Protein AF-A0A0N4VAB9-F1 (afdb_monomer_lite)

Structure (mmCIF, N/CA/C/O backbone):
data_AF-A0A0N4VAB9-F1
#
_entry.id   AF-A0A0N4VAB9-F1
#
loop_
_atom_site.group_PDB
_atom_site.id
_atom_site.type_symbol
_atom_site.label_atom_id
_atom_site.label_alt_id
_atom_site.label_comp_id
_atom_site.label_asym_id
_atom_site.label_entity_id
_atom_site.label_seq_id
_atom_site.pdbx_PDB_ins_code
_atom_site.Cartn_x
_atom_site.Cartn_y
_atom_site.Cartn_z
_atom_site.occupancy
_atom_site.B_iso_or_equiv
_atom_site.auth_seq_id
_atom_site.auth_comp_id
_atom_site.auth_asym_id
_atom_site.auth_atom_id
_atom_site.pdbx_PDB_model_num
ATOM 1 N N . MET A 1 1 ? -1.047 -17.245 -19.163 1.00 52.50 1 MET A N 1
ATOM 2 C CA . MET A 1 1 ? -0.701 -16.067 -18.342 1.00 52.50 1 MET A CA 1
ATOM 3 C C . MET A 1 1 ? -0.499 -14.924 -19.309 1.00 52.50 1 MET A C 1
ATOM 5 O O . MET A 1 1 ? 0.456 -14.965 -20.071 1.00 52.50 1 MET A O 1
ATOM 9 N N . ASP A 1 2 ? -1.450 -13.996 -19.382 1.00 61.09 2 ASP A N 1
ATOM 10 C CA . ASP A 1 2 ? -1.404 -12.912 -20.363 1.00 61.09 2 ASP A CA 1
ATOM 11 C C . ASP A 1 2 ? -0.241 -11.970 -20.054 1.00 61.09 2 ASP A C 1
ATOM 13 O O . ASP A 1 2 ? -0.260 -11.251 -19.054 1.00 61.09 2 ASP A O 1
ATOM 17 N N . SER A 1 3 ? 0.760 -11.938 -20.928 1.00 59.12 3 SER A N 1
ATOM 18 C CA . SER A 1 3 ? 1.905 -11.022 -20.856 1.00 59.12 3 SER A CA 1
ATOM 19 C C . SER A 1 3 ? 1.453 -9.557 -20.751 1.00 59.12 3 SER A C 1
ATOM 21 O O . SER A 1 3 ? 2.083 -8.745 -20.076 1.00 59.12 3 SER A O 1
ATOM 23 N N . ALA A 1 4 ? 0.299 -9.236 -21.347 1.00 60.38 4 ALA A N 1
ATOM 24 C CA . ALA A 1 4 ? -0.355 -7.933 -21.256 1.00 60.38 4 ALA A CA 1
ATOM 25 C C . ALA A 1 4 ? -0.826 -7.582 -19.832 1.00 60.38 4 ALA A C 1
ATOM 27 O O . ALA A 1 4 ? -0.823 -6.414 -19.447 1.00 60.38 4 ALA A O 1
ATOM 28 N N . ARG A 1 5 ? -1.207 -8.583 -19.028 1.00 59.50 5 ARG A N 1
ATOM 29 C CA . ARG A 1 5 ? -1.669 -8.393 -17.647 1.00 59.50 5 ARG A CA 1
ATOM 30 C C . ARG A 1 5 ? -0.503 -8.097 -16.705 1.00 59.50 5 ARG A C 1
ATOM 32 O O . ARG A 1 5 ? -0.651 -7.261 -15.822 1.00 59.50 5 ARG A O 1
ATOM 39 N N . ILE A 1 6 ? 0.657 -8.711 -16.947 1.00 61.91 6 ILE A N 1
ATOM 40 C CA . ILE A 1 6 ? 1.901 -8.415 -16.218 1.00 61.91 6 ILE A CA 1
ATOM 41 C C . ILE A 1 6 ? 2.380 -6.994 -16.542 1.00 61.91 6 ILE A C 1
ATOM 43 O O . ILE A 1 6 ? 2.671 -6.228 -15.629 1.00 61.91 6 ILE A O 1
ATOM 47 N N . LEU A 1 7 ? 2.390 -6.607 -17.825 1.00 64.38 7 LEU A N 1
ATOM 48 C CA . LEU A 1 7 ? 2.829 -5.268 -18.237 1.00 64.38 7 LEU A CA 1
ATOM 49 C C . LEU A 1 7 ? 1.924 -4.160 -17.671 1.00 64.38 7 LEU A C 1
ATOM 51 O O . LEU A 1 7 ? 2.408 -3.123 -17.225 1.00 64.38 7 LEU A O 1
ATOM 55 N N . LYS A 1 8 ? 0.606 -4.401 -17.653 1.00 57.62 8 LYS A N 1
ATOM 56 C CA . LYS A 1 8 ? -0.368 -3.475 -17.065 1.00 57.62 8 LYS A CA 1
ATOM 57 C C . LYS A 1 8 ? -0.213 -3.372 -15.548 1.00 57.62 8 LYS A C 1
ATOM 59 O O . LYS A 1 8 ? -0.381 -2.282 -15.019 1.00 57.62 8 LYS A O 1
ATOM 64 N N . ALA A 1 9 ? 0.118 -4.472 -14.869 1.00 61.03 9 ALA A N 1
ATOM 65 C CA . ALA A 1 9 ? 0.338 -4.472 -13.428 1.00 61.03 9 ALA A CA 1
ATOM 66 C C . ALA A 1 9 ? 1.575 -3.649 -13.048 1.00 61.03 9 ALA A C 1
ATOM 68 O O . ALA A 1 9 ? 1.444 -2.731 -12.252 1.00 61.03 9 ALA A O 1
ATOM 69 N N . VAL A 1 10 ? 2.730 -3.867 -13.689 1.00 62.31 10 VAL A N 1
ATOM 70 C CA . VAL A 1 10 ? 3.991 -3.164 -13.357 1.00 62.31 10 VAL A CA 1
ATOM 71 C C . VAL A 1 10 ? 3.872 -1.633 -13.434 1.00 62.31 10 VAL A C 1
ATOM 73 O O . VAL A 1 10 ? 4.534 -0.930 -12.680 1.00 62.31 10 VAL A O 1
ATOM 76 N N . LEU A 1 11 ? 3.015 -1.110 -14.316 1.00 61.16 11 LEU A N 1
ATOM 77 C CA . LEU A 1 11 ? 2.816 0.332 -14.521 1.00 61.16 11 LEU A CA 1
ATOM 78 C C . LEU A 1 11 ? 1.566 0.895 -13.820 1.00 61.16 11 LEU A C 1
ATOM 80 O O . LEU A 1 11 ? 1.208 2.052 -14.034 1.00 61.16 11 LEU A O 1
ATOM 84 N N . SER A 1 12 ? 0.870 0.084 -13.025 1.00 71.56 12 SER A N 1
ATOM 85 C CA . SER A 1 12 ? -0.378 0.472 -12.365 1.00 71.56 12 SER A CA 1
ATOM 86 C C . SER A 1 12 ? -0.132 1.277 -11.081 1.00 71.56 12 SER A C 1
ATOM 88 O O . SER A 1 12 ? 0.875 1.082 -10.395 1.00 71.56 12 SER A O 1
ATOM 90 N N . GLN A 1 13 ? -1.061 2.175 -10.732 1.00 69.88 13 GLN A N 1
ATOM 91 C CA . GLN A 1 13 ? -0.982 2.965 -9.492 1.00 69.88 13 GLN A CA 1
ATOM 92 C C . GLN A 1 13 ? -1.016 2.057 -8.255 1.00 69.88 13 GLN A C 1
ATOM 94 O O . GLN A 1 13 ? -0.364 2.330 -7.252 1.00 69.88 13 GLN A O 1
ATOM 99 N N . GLU A 1 14 ? -1.721 0.933 -8.359 1.00 71.94 14 GLU A N 1
ATOM 100 C CA . GLU A 1 14 ? -1.810 -0.117 -7.352 1.00 71.94 14 GLU A CA 1
ATOM 101 C C . GLU A 1 14 ? -0.431 -0.720 -7.045 1.00 71.94 14 GLU A C 1
ATOM 103 O O . GLU A 1 14 ? -0.068 -0.923 -5.888 1.00 71.94 14 GLU A O 1
ATOM 108 N N . THR A 1 15 ? 0.385 -0.940 -8.077 1.00 75.81 15 THR A N 1
ATOM 109 C CA . THR A 1 15 ? 1.744 -1.472 -7.903 1.00 75.81 15 THR A CA 1
ATOM 110 C C . THR A 1 15 ? 2.693 -0.426 -7.323 1.00 75.81 15 THR A C 1
ATOM 112 O O . THR A 1 15 ? 3.531 -0.761 -6.488 1.00 75.81 15 THR A O 1
ATOM 115 N N . ALA A 1 16 ? 2.513 0.853 -7.670 1.00 82.19 16 ALA A N 1
ATOM 116 C CA . ALA A 1 16 ? 3.272 1.942 -7.054 1.00 82.19 16 ALA A CA 1
ATOM 117 C C . ALA A 1 16 ? 3.033 2.025 -5.533 1.00 82.19 16 ALA A C 1
ATOM 119 O O . ALA A 1 16 ? 3.980 2.221 -4.769 1.00 82.19 16 ALA A O 1
ATOM 120 N N . VAL A 1 17 ? 1.790 1.816 -5.084 1.00 87.75 17 VAL A N 1
ATOM 121 C CA . VAL A 1 17 ? 1.446 1.772 -3.654 1.00 87.75 17 VAL A CA 1
ATOM 122 C C . VAL A 1 17 ? 2.066 0.560 -2.962 1.00 87.75 17 VAL A C 1
ATOM 124 O O . VAL A 1 17 ? 2.602 0.719 -1.865 1.00 87.75 17 VAL A O 1
ATOM 127 N N . ASN A 1 18 ? 2.039 -0.625 -3.580 1.00 85.88 18 ASN A N 1
ATOM 128 C CA . ASN A 1 18 ? 2.670 -1.816 -3.004 1.00 85.88 18 ASN A CA 1
ATOM 129 C C . ASN A 1 18 ? 4.174 -1.602 -2.794 1.00 85.88 18 ASN A C 1
ATOM 131 O O . ASN A 1 18 ? 4.668 -1.846 -1.696 1.00 85.88 18 ASN A O 1
ATOM 135 N N . CYS A 1 19 ? 4.883 -1.051 -3.785 1.00 86.81 19 CYS A N 1
ATOM 136 C CA . CYS A 1 19 ? 6.296 -0.700 -3.628 1.00 86.81 19 CYS A CA 1
ATOM 137 C C . CYS A 1 19 ? 6.498 0.346 -2.521 1.00 86.81 19 CYS A C 1
ATOM 139 O O . CYS A 1 19 ? 7.367 0.190 -1.666 1.00 86.81 19 CYS A O 1
ATOM 141 N N . ALA A 1 20 ? 5.682 1.404 -2.485 1.00 89.56 20 ALA A N 1
ATOM 142 C CA . ALA A 1 20 ? 5.769 2.408 -1.427 1.00 89.56 20 ALA A CA 1
ATOM 143 C C . ALA A 1 20 ? 5.559 1.796 -0.031 1.00 89.56 20 ALA A C 1
ATOM 145 O O . ALA A 1 20 ? 6.258 2.165 0.912 1.00 89.56 20 ALA A O 1
ATOM 146 N N . ALA A 1 21 ? 4.646 0.835 0.111 1.00 90.62 21 ALA A N 1
ATOM 147 C CA . ALA A 1 21 ? 4.419 0.131 1.365 1.00 90.62 21 ALA A CA 1
ATOM 148 C C . ALA A 1 21 ? 5.583 -0.805 1.736 1.00 90.62 21 ALA A C 1
ATOM 150 O O . A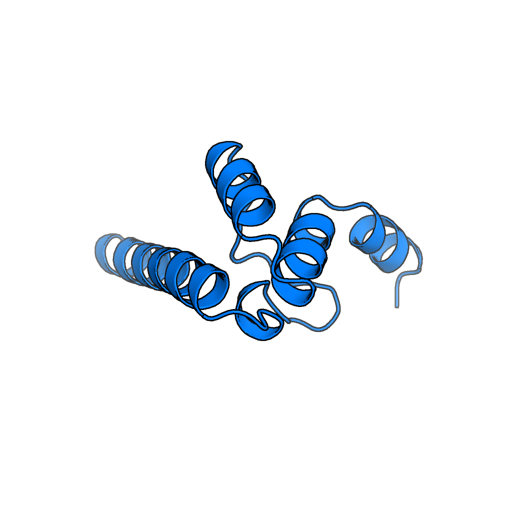LA A 1 21 ? 6.020 -0.806 2.891 1.00 90.62 21 ALA A O 1
ATOM 151 N N . GLU A 1 22 ? 6.128 -1.532 0.759 1.00 89.75 22 GLU A N 1
ATOM 152 C CA . GLU A 1 22 ? 7.279 -2.428 0.915 1.00 89.75 22 GLU A CA 1
ATOM 153 C C . GLU A 1 22 ? 8.533 -1.682 1.386 1.00 89.75 22 GLU A C 1
ATOM 155 O O . GLU A 1 22 ? 9.207 -2.127 2.315 1.00 89.75 22 GLU A O 1
ATOM 160 N N . PHE A 1 23 ? 8.815 -0.507 0.816 1.00 89.12 23 PHE A N 1
ATOM 161 C CA . PHE A 1 23 ? 9.959 0.329 1.203 1.00 89.12 23 PHE A CA 1
ATOM 162 C C . PHE A 1 23 ? 9.669 1.269 2.384 1.00 89.12 23 PHE A C 1
ATOM 164 O O . PHE A 1 23 ? 10.554 1.998 2.836 1.00 89.12 23 PHE A O 1
ATOM 171 N N . GLY A 1 24 ? 8.445 1.261 2.922 1.00 86.31 24 GLY A N 1
ATOM 172 C CA . GLY A 1 24 ? 8.087 2.068 4.087 1.00 86.31 24 GLY A CA 1
ATOM 173 C C . GLY A 1 24 ? 7.901 3.564 3.799 1.00 86.31 24 GLY A C 1
ATOM 174 O O . GLY A 1 24 ? 8.043 4.399 4.692 1.00 86.31 24 GLY A O 1
ATOM 175 N N . HIS A 1 25 ? 7.581 3.935 2.565 1.00 91.19 25 HIS A N 1
ATOM 176 C CA . HIS A 1 25 ? 7.264 5.304 2.162 1.00 91.19 25 HIS A CA 1
ATOM 177 C C . HIS A 1 25 ? 5.833 5.682 2.566 1.00 91.19 25 HIS A C 1
ATOM 179 O O . HIS A 1 25 ? 4.948 5.862 1.729 1.00 91.19 25 HIS A O 1
ATOM 185 N N . ALA A 1 26 ? 5.607 5.817 3.876 1.00 88.94 26 ALA A N 1
ATOM 186 C CA . ALA A 1 26 ? 4.291 6.089 4.452 1.00 88.94 26 ALA A CA 1
ATOM 187 C C . ALA A 1 26 ? 3.604 7.324 3.868 1.00 88.94 26 ALA A C 1
ATOM 189 O O . ALA A 1 26 ? 2.399 7.297 3.633 1.00 88.94 26 ALA A O 1
ATOM 190 N N . GLU A 1 27 ? 4.359 8.382 3.589 1.00 90.19 27 GLU A N 1
ATOM 191 C CA . GLU A 1 27 ? 3.792 9.603 3.020 1.00 90.19 27 GLU A CA 1
ATOM 192 C C . GLU A 1 27 ? 3.275 9.390 1.593 1.00 90.19 27 GLU A C 1
ATOM 194 O O . GLU A 1 27 ? 2.172 9.810 1.259 1.00 90.19 27 GLU A O 1
ATOM 199 N N . THR A 1 28 ? 4.007 8.636 0.772 1.00 90.00 28 THR A N 1
ATOM 200 C CA . THR A 1 28 ? 3.572 8.269 -0.582 1.00 90.00 28 THR A CA 1
ATOM 201 C C . THR A 1 28 ? 2.301 7.420 -0.556 1.00 90.00 28 THR A C 1
ATOM 203 O O . THR A 1 28 ? 1.396 7.647 -1.360 1.00 90.00 28 THR A O 1
ATOM 206 N N . VAL A 1 29 ? 2.196 6.477 0.388 1.00 90.38 29 VAL A N 1
ATOM 207 C CA . VAL A 1 29 ? 0.987 5.653 0.568 1.00 90.38 29 VAL A CA 1
ATOM 208 C C . VAL A 1 29 ? -0.215 6.522 0.957 1.00 90.38 29 VAL A C 1
ATOM 210 O O . VAL A 1 29 ? -1.300 6.344 0.402 1.00 90.38 29 VAL A O 1
ATOM 213 N N . LYS A 1 30 ? -0.031 7.498 1.857 1.00 89.12 30 LYS A N 1
ATOM 214 C CA . LYS A 1 30 ? -1.094 8.435 2.259 1.00 89.12 30 LYS A CA 1
ATOM 215 C C . LYS A 1 30 ? -1.562 9.311 1.102 1.00 89.12 30 LYS A C 1
ATOM 217 O O . LYS A 1 30 ? -2.751 9.300 0.799 1.00 89.12 30 LYS A O 1
ATOM 222 N N . ILE A 1 31 ? -0.633 9.989 0.423 1.00 89.50 31 ILE A N 1
ATOM 223 C CA . ILE A 1 31 ? -0.937 10.855 -0.728 1.00 89.50 31 ILE A CA 1
ATOM 224 C C . ILE A 1 31 ? -1.674 10.059 -1.811 1.00 89.50 31 ILE A C 1
ATOM 226 O O . ILE A 1 31 ? -2.627 10.549 -2.411 1.00 89.50 31 ILE A O 1
ATOM 230 N N . SER A 1 32 ? -1.282 8.807 -2.056 1.00 88.06 32 SER A N 1
ATOM 231 C CA . SER A 1 32 ? -1.971 7.949 -3.030 1.00 88.06 32 SER A CA 1
ATOM 232 C C . SER A 1 32 ? -3.422 7.670 -2.621 1.00 88.06 32 SER A C 1
ATOM 234 O O . SER A 1 32 ? -4.326 7.768 -3.448 1.00 88.06 32 SER A O 1
ATOM 236 N N . GLY A 1 33 ? -3.665 7.386 -1.337 1.00 86.75 33 GLY A N 1
ATOM 237 C CA . GLY A 1 33 ? -5.019 7.215 -0.806 1.00 86.75 33 GLY A CA 1
ATOM 238 C C . GLY A 1 33 ? -5.873 8.480 -0.916 1.00 86.75 33 GLY A C 1
ATOM 239 O O . GLY A 1 33 ? -7.045 8.399 -1.276 1.00 86.75 33 GLY A O 1
ATOM 240 N N . GLU A 1 34 ? -5.287 9.652 -0.668 1.00 86.88 34 GLU A N 1
ATOM 241 C CA . GLU A 1 34 ? -5.956 10.952 -0.833 1.00 86.88 34 GLU A CA 1
ATOM 242 C C . GLU A 1 34 ? -6.331 11.238 -2.293 1.00 86.88 34 GLU A C 1
ATOM 244 O O . GLU A 1 34 ? -7.371 11.837 -2.558 1.00 86.88 34 GLU A O 1
ATOM 249 N N . ASN A 1 35 ? -5.535 10.745 -3.245 1.00 86.75 35 ASN A N 1
ATOM 250 C CA . ASN A 1 35 ? -5.821 10.829 -4.679 1.00 86.75 35 ASN A CA 1
ATOM 251 C C . ASN A 1 35 ? -6.843 9.784 -5.173 1.00 86.75 35 ASN A C 1
ATOM 253 O O . ASN A 1 35 ? -7.093 9.686 -6.373 1.00 86.75 35 ASN A O 1
ATOM 257 N N . GLY A 1 36 ? -7.453 9.004 -4.273 1.00 84.00 36 GLY A N 1
ATOM 258 C CA . GLY A 1 36 ? -8.497 8.038 -4.619 1.00 84.00 36 GLY A CA 1
ATOM 259 C C . GLY A 1 36 ? -7.982 6.710 -5.178 1.00 84.00 36 GLY A C 1
ATOM 260 O O . GLY A 1 36 ? -8.758 5.962 -5.773 1.00 84.00 36 GLY A O 1
ATOM 261 N N . VAL A 1 37 ? -6.697 6.390 -4.993 1.00 87.06 37 VAL A N 1
ATOM 262 C CA . VAL A 1 37 ? -6.161 5.060 -5.324 1.00 87.06 37 VAL A CA 1
ATOM 263 C C . VAL A 1 37 ? -6.779 4.013 -4.389 1.00 87.06 37 VAL A C 1
ATOM 265 O O . VAL A 1 37 ? -6.828 4.215 -3.173 1.00 87.06 37 VAL A O 1
ATOM 268 N N . ASP A 1 3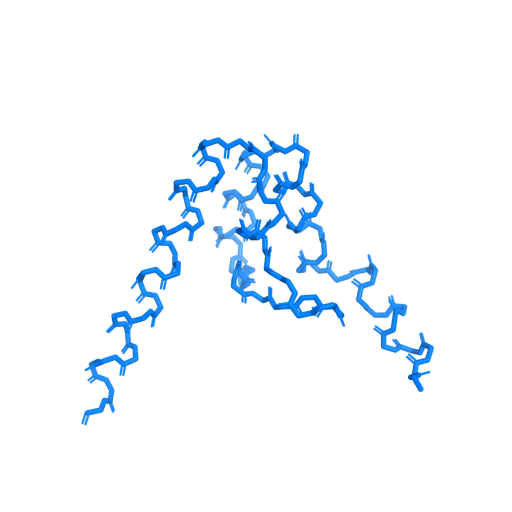8 ? -7.230 2.869 -4.924 1.00 86.62 38 ASP A N 1
ATOM 269 C CA . ASP A 1 38 ? -7.697 1.757 -4.081 1.00 86.62 38 ASP A CA 1
ATOM 270 C C . ASP A 1 38 ? -6.502 1.087 -3.395 1.00 86.62 38 ASP A C 1
ATOM 272 O O . ASP A 1 38 ? -5.857 0.192 -3.938 1.00 86.62 38 ASP A O 1
ATOM 276 N N . LEU A 1 39 ? -6.230 1.500 -2.158 1.00 88.62 39 LEU A N 1
ATOM 277 C CA . LEU A 1 39 ? -5.166 0.936 -1.323 1.00 88.62 39 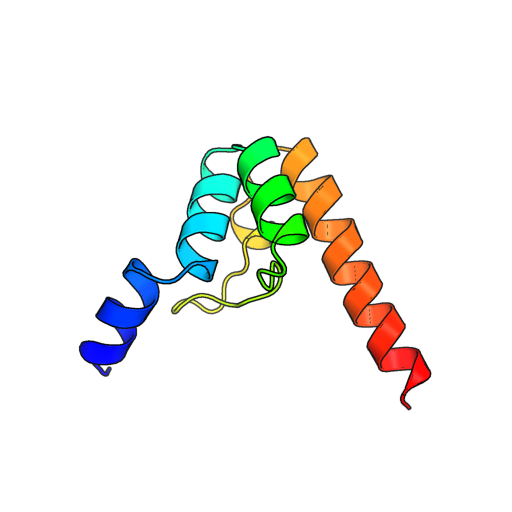LEU A CA 1
ATOM 278 C C . LEU A 1 39 ? -5.431 -0.520 -0.889 1.00 88.62 39 LEU A C 1
ATOM 280 O O . LEU A 1 39 ? -4.561 -1.148 -0.292 1.00 88.62 39 LEU A O 1
ATOM 284 N N . ASN A 1 40 ? -6.616 -1.069 -1.184 1.00 86.88 40 ASN A N 1
ATOM 285 C CA . ASN A 1 40 ? -6.933 -2.486 -0.981 1.00 86.88 40 ASN A CA 1
ATOM 286 C C . ASN A 1 40 ? -6.833 -3.303 -2.274 1.00 86.88 40 ASN A C 1
ATOM 288 O O . ASN A 1 40 ? -7.263 -4.464 -2.292 1.00 86.88 40 ASN A O 1
ATOM 292 N N . ALA A 1 41 ? -6.366 -2.702 -3.369 1.00 83.94 41 ALA A N 1
ATOM 293 C CA . ALA A 1 41 ? -6.196 -3.421 -4.613 1.00 83.94 41 ALA A CA 1
ATOM 294 C C . ALA A 1 41 ? -5.191 -4.563 -4.442 1.00 83.94 41 ALA A C 1
ATOM 296 O O . ALA A 1 41 ? -4.224 -4.476 -3.684 1.00 83.94 41 ALA A O 1
ATOM 297 N N . ARG A 1 42 ? -5.462 -5.657 -5.153 1.00 83.19 42 ARG A N 1
ATOM 298 C CA . ARG A 1 42 ? -4.613 -6.842 -5.161 1.00 83.19 42 ARG A CA 1
ATOM 299 C C . ARG A 1 42 ? -3.726 -6.832 -6.391 1.00 83.19 42 ARG A C 1
ATOM 301 O O . ARG A 1 42 ? -4.213 -6.611 -7.500 1.00 83.19 42 ARG A O 1
ATOM 308 N N . ASP A 1 43 ? -2.451 -7.119 -6.189 1.00 78.94 43 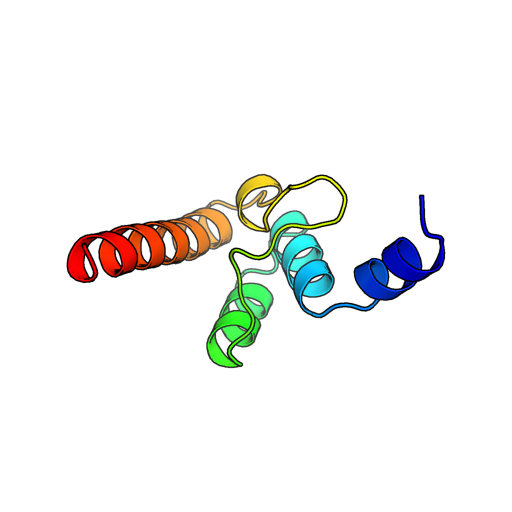ASP A N 1
ATOM 309 C CA . ASP A 1 43 ? -1.502 -7.328 -7.271 1.00 78.94 43 ASP A CA 1
ATOM 310 C C . ASP A 1 43 ? -1.714 -8.679 -7.979 1.00 78.94 43 ASP A C 1
ATOM 312 O O . ASP A 1 43 ? -2.667 -9.428 -7.730 1.00 78.94 43 ASP A O 1
ATOM 316 N N . VAL A 1 44 ? -0.807 -9.001 -8.904 1.00 77.75 44 VAL A N 1
ATOM 317 C CA . VAL A 1 44 ? -0.840 -10.249 -9.680 1.00 77.75 44 VAL A CA 1
ATOM 318 C C . VAL A 1 44 ? -0.626 -11.506 -8.830 1.00 77.75 44 VAL A C 1
ATOM 320 O O . VAL A 1 44 ? -1.007 -12.592 -9.267 1.00 77.75 44 VAL A O 1
ATOM 323 N N . TRP A 1 45 ? -0.064 -11.367 -7.629 1.00 79.81 45 TRP A N 1
ATOM 324 C CA . TRP A 1 45 ? 0.128 -12.435 -6.646 1.00 79.81 45 TRP A CA 1
ATOM 325 C C . TRP A 1 45 ? -0.998 -12.486 -5.606 1.00 79.81 45 TRP A C 1
ATOM 327 O O . TRP A 1 45 ? -0.941 -13.285 -4.675 1.00 79.81 45 TRP A O 1
ATOM 337 N N . GLN A 1 46 ? -2.056 -11.693 -5.797 1.00 82.44 46 GLN A N 1
ATOM 338 C CA . GLN A 1 46 ? -3.170 -11.506 -4.867 1.00 82.44 46 GLN A CA 1
ATOM 339 C C . GLN A 1 46 ? -2.804 -10.817 -3.541 1.00 82.44 46 GLN A C 1
ATOM 341 O O . GLN A 1 46 ? -3.635 -10.817 -2.629 1.00 82.44 46 GLN A O 1
ATOM 346 N N . GLY A 1 47 ? -1.618 -10.213 -3.446 1.00 85.38 47 GLY A N 1
ATOM 347 C CA . GLY A 1 47 ? -1.174 -9.431 -2.297 1.00 85.38 47 GLY A CA 1
ATOM 348 C C . GLY A 1 47 ? -1.652 -7.981 -2.366 1.00 85.38 47 GLY A C 1
ATOM 349 O O . GLY A 1 47 ? -1.839 -7.414 -3.442 1.00 85.38 47 GLY A O 1
ATOM 350 N N . THR A 1 48 ? -1.872 -7.378 -1.207 1.00 89.00 48 THR A N 1
ATOM 351 C CA . THR A 1 48 ? -2.210 -5.962 -1.030 1.00 89.00 48 THR A CA 1
ATOM 352 C C . THR A 1 48 ? -1.018 -5.192 -0.471 1.00 89.00 48 THR A C 1
ATOM 354 O O . THR A 1 48 ? -0.078 -5.775 0.070 1.00 89.00 48 THR A O 1
ATOM 357 N N . ALA A 1 49 ? -1.093 -3.863 -0.505 1.00 89.94 49 ALA A N 1
ATOM 358 C CA . ALA A 1 49 ? -0.093 -3.001 0.118 1.00 89.94 49 ALA A CA 1
ATOM 359 C C . ALA A 1 49 ? 0.123 -3.326 1.608 1.00 89.94 49 ALA A C 1
ATOM 361 O O . ALA A 1 49 ? 1.224 -3.160 2.126 1.00 89.94 49 ALA A O 1
ATOM 362 N N . LEU A 1 50 ? -0.917 -3.809 2.302 1.00 91.62 50 LEU A N 1
ATOM 363 C CA . LEU A 1 50 ? -0.839 -4.182 3.715 1.00 91.62 50 LEU A CA 1
ATOM 364 C C . LEU A 1 50 ? -0.001 -5.449 3.922 1.00 91.62 50 LEU A C 1
ATOM 366 O O . LEU A 1 50 ? 0.708 -5.543 4.923 1.00 91.62 50 LEU A O 1
ATOM 370 N N . ASP A 1 51 ? -0.058 -6.387 2.975 1.00 90.44 51 ASP A N 1
ATOM 371 C CA . ASP A 1 51 ? 0.657 -7.665 3.048 1.00 90.44 51 ASP A CA 1
ATOM 372 C C . ASP A 1 51 ? 2.174 -7.476 2.903 1.00 90.44 51 ASP A C 1
ATOM 374 O O . ASP A 1 51 ? 2.951 -8.195 3.529 1.00 90.44 51 ASP A O 1
ATOM 378 N N . VAL A 1 52 ? 2.598 -6.478 2.120 1.00 89.62 52 VAL A N 1
ATOM 379 C CA . VAL A 1 52 ? 4.019 -6.159 1.884 1.00 89.62 52 VAL A CA 1
ATOM 380 C C . VAL A 1 52 ? 4.562 -5.055 2.797 1.00 89.62 52 VAL A C 1
ATOM 382 O O . VAL A 1 52 ? 5.766 -4.810 2.815 1.00 89.62 52 VAL A O 1
ATOM 385 N N . ALA A 1 53 ? 3.708 -4.383 3.576 1.00 91.50 53 ALA A N 1
ATOM 386 C CA . ALA A 1 53 ? 4.111 -3.257 4.414 1.00 91.50 53 ALA A CA 1
ATOM 387 C C . ALA A 1 53 ? 5.145 -3.667 5.475 1.00 91.50 53 ALA A C 1
ATOM 389 O O . ALA A 1 53 ? 4.844 -4.464 6.366 1.00 91.50 53 ALA A O 1
ATOM 390 N N . GLN A 1 54 ? 6.339 -3.067 5.432 1.00 86.62 54 GLN A N 1
ATOM 391 C CA . GLN A 1 54 ? 7.400 -3.352 6.409 1.00 86.62 54 GLN A CA 1
ATOM 392 C C . GLN A 1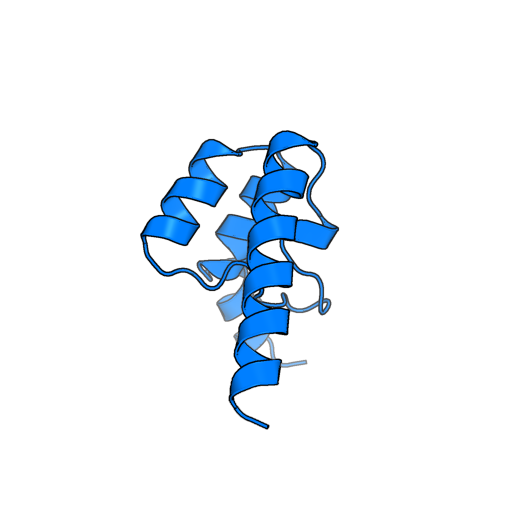 54 ? 7.338 -2.471 7.660 1.00 86.62 54 GLN A C 1
ATOM 394 O O . GLN A 1 54 ? 7.749 -2.902 8.738 1.00 86.62 54 GLN A O 1
ATOM 399 N N . ARG A 1 55 ? 6.836 -1.237 7.541 1.00 91.25 55 ARG A N 1
ATOM 400 C CA . ARG A 1 55 ? 6.780 -0.295 8.663 1.00 91.25 55 ARG A CA 1
ATOM 401 C C . ARG A 1 55 ? 5.411 -0.268 9.337 1.00 91.25 55 ARG A C 1
ATOM 403 O O . ARG A 1 55 ? 4.372 -0.316 8.681 1.00 91.25 55 ARG A O 1
ATOM 410 N N . GLU A 1 56 ? 5.428 -0.104 10.658 1.00 89.81 56 GLU A N 1
ATOM 411 C CA . GLU A 1 56 ? 4.221 -0.021 11.489 1.00 89.81 56 GLU 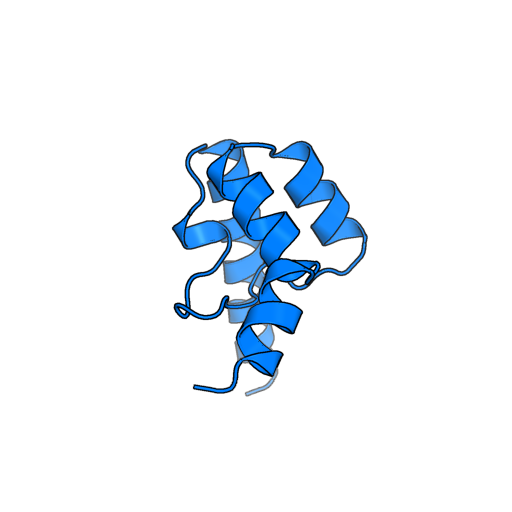A CA 1
ATOM 412 C C . GLU A 1 56 ? 3.340 1.194 11.177 1.00 89.81 56 GLU A C 1
ATOM 414 O O . GLU A 1 56 ? 2.119 1.109 11.282 1.00 89.81 56 GLU A O 1
ATOM 419 N N . ASP A 1 57 ? 3.927 2.316 10.756 1.00 90.50 57 ASP A N 1
ATOM 420 C CA . ASP A 1 57 ? 3.183 3.519 10.362 1.00 90.50 57 ASP A CA 1
ATOM 421 C C . ASP A 1 57 ? 2.324 3.273 9.107 1.00 90.50 57 ASP A C 1
ATOM 423 O O . ASP A 1 57 ? 1.132 3.591 9.097 1.00 90.50 57 ASP A O 1
ATOM 427 N N . VAL A 1 58 ? 2.900 2.635 8.086 1.00 91.56 58 VAL A N 1
ATOM 428 C CA . VAL A 1 58 ? 2.201 2.190 6.874 1.00 91.56 58 VAL A CA 1
ATOM 429 C C . VAL A 1 58 ? 1.139 1.149 7.215 1.00 91.56 58 VAL A C 1
ATOM 431 O O . VAL A 1 58 ? -0.013 1.285 6.805 1.00 91.56 58 VAL A O 1
ATOM 434 N N . ARG A 1 59 ? 1.508 0.119 7.987 1.00 91.75 59 ARG A N 1
ATOM 435 C CA . ARG A 1 59 ? 0.609 -0.977 8.372 1.00 91.75 59 ARG A CA 1
ATOM 436 C C . ARG A 1 59 ? -0.605 -0.464 9.141 1.00 91.75 59 ARG A C 1
ATOM 438 O O . ARG A 1 59 ? -1.735 -0.822 8.813 1.00 91.75 59 ARG A O 1
ATOM 445 N N . SER A 1 60 ? -0.384 0.425 10.108 1.00 91.44 60 SER A N 1
ATOM 446 C CA . SER A 1 60 ? -1.449 1.074 10.878 1.00 91.44 60 SER A CA 1
ATOM 447 C C . SER A 1 60 ? -2.398 1.844 9.963 1.00 91.44 60 SER A C 1
ATOM 449 O O . SER A 1 60 ? -3.609 1.645 10.031 1.00 91.44 60 SER A O 1
ATOM 451 N N . PHE A 1 61 ? -1.868 2.660 9.050 1.00 89.81 61 PHE A N 1
ATOM 452 C CA . PHE A 1 61 ? -2.686 3.407 8.097 1.00 89.81 61 PHE A CA 1
ATOM 453 C C . PHE A 1 61 ? -3.518 2.491 7.183 1.00 89.81 61 PHE A C 1
ATOM 455 O O . PHE A 1 61 ? -4.734 2.658 7.074 1.00 89.81 61 PHE A O 1
ATOM 462 N N . LEU A 1 62 ? -2.892 1.481 6.576 1.00 91.38 62 LEU A N 1
ATOM 463 C CA . LEU A 1 62 ? -3.566 0.543 5.676 1.00 91.38 62 LEU A CA 1
ATOM 464 C C . LEU A 1 62 ? -4.612 -0.316 6.404 1.00 91.38 62 LEU A C 1
ATOM 466 O O . LEU A 1 62 ? -5.697 -0.544 5.871 1.00 91.38 62 LEU A O 1
ATOM 470 N N . SER A 1 63 ? -4.348 -0.726 7.649 1.00 89.94 63 SER A N 1
ATOM 471 C CA . SER A 1 63 ? -5.310 -1.486 8.461 1.00 89.94 63 SER A CA 1
ATOM 472 C C . SER A 1 63 ? -6.605 -0.712 8.733 1.00 89.94 63 SER A C 1
ATOM 474 O O . SER A 1 63 ? -7.693 -1.286 8.657 1.00 89.94 63 SER A O 1
ATOM 476 N N . ILE A 1 64 ? -6.516 0.604 8.965 1.00 88.06 64 ILE A N 1
ATOM 477 C CA . ILE A 1 64 ? -7.688 1.474 9.137 1.00 88.06 64 ILE A CA 1
ATOM 478 C C . ILE A 1 64 ? -8.537 1.470 7.863 1.00 88.06 64 ILE A C 1
ATOM 480 O O . ILE A 1 64 ? -9.767 1.432 7.929 1.00 88.06 64 ILE A O 1
ATOM 484 N N . ILE A 1 65 ? -7.893 1.497 6.697 1.00 84.56 65 ILE A N 1
ATOM 485 C CA . ILE A 1 65 ? -8.577 1.512 5.402 1.00 84.56 65 ILE A CA 1
ATOM 486 C C . ILE A 1 65 ? -9.284 0.181 5.131 1.00 84.56 65 ILE A C 1
ATOM 488 O O . ILE A 1 65 ? -10.455 0.185 4.741 1.00 84.56 65 ILE A O 1
ATOM 492 N N . VAL A 1 66 ? -8.626 -0.947 5.410 1.00 84.88 66 VAL A N 1
ATOM 493 C CA . VAL A 1 66 ? -9.239 -2.282 5.310 1.00 84.88 66 VAL A CA 1
ATOM 494 C C . VAL A 1 66 ? -10.456 -2.388 6.234 1.00 84.88 66 VAL A C 1
ATOM 496 O O . VAL A 1 66 ? -11.532 -2.809 5.802 1.00 84.88 66 VAL A O 1
ATOM 499 N N . ALA A 1 67 ? -10.319 -1.953 7.491 1.00 83.31 67 ALA A N 1
ATOM 500 C CA . ALA A 1 67 ? -11.403 -1.982 8.471 1.00 83.31 67 ALA A CA 1
ATOM 501 C C . ALA A 1 67 ? -12.598 -1.110 8.046 1.00 83.31 67 ALA A C 1
ATOM 503 O O . ALA A 1 67 ? -13.750 -1.525 8.181 1.00 83.31 67 ALA A O 1
ATOM 504 N N . LYS A 1 68 ? -12.347 0.073 7.470 1.00 80.12 68 LYS A N 1
ATOM 505 C CA . LYS A 1 68 ? -13.403 0.930 6.910 1.00 80.12 68 LYS A CA 1
ATOM 506 C C . LYS A 1 68 ? -14.164 0.239 5.777 1.00 80.12 68 LYS A C 1
ATOM 508 O O . LYS A 1 68 ? -15.392 0.255 5.792 1.00 80.12 68 LYS A O 1
ATOM 513 N N . LYS A 1 69 ? -13.465 -0.409 4.840 1.00 76.00 69 LYS A N 1
ATOM 514 C CA . LYS A 1 69 ? -14.091 -1.146 3.724 1.00 76.00 69 LYS A CA 1
ATOM 515 C C . LYS A 1 69 ? -14.942 -2.320 4.222 1.00 76.00 69 LYS A C 1
ATOM 517 O O . LYS A 1 69 ? -16.031 -2.551 3.700 1.00 76.00 69 LYS A O 1
ATOM 522 N N . ALA A 1 70 ? -14.481 -3.032 5.253 1.00 72.56 70 ALA A N 1
ATOM 523 C CA . ALA A 1 70 ? -15.247 -4.104 5.893 1.00 72.56 70 ALA A CA 1
ATOM 524 C C . ALA A 1 70 ? -16.529 -3.584 6.567 1.00 72.56 70 ALA A C 1
ATOM 526 O O . ALA A 1 70 ? -17.588 -4.194 6.431 1.00 72.56 70 ALA A O 1
ATOM 527 N N . ASN A 1 71 ? -16.453 -2.431 7.238 1.00 71.12 71 ASN A N 1
ATOM 528 C CA . ASN A 1 71 ? -17.621 -1.799 7.850 1.00 71.12 71 ASN A CA 1
ATOM 529 C C . ASN A 1 71 ? -18.609 -1.261 6.812 1.00 71.12 71 ASN A C 1
ATOM 531 O O . ASN A 1 71 ? -19.809 -1.367 7.030 1.00 71.12 71 ASN A O 1
ATOM 535 N N . GLN A 1 72 ? -18.132 -0.731 5.684 1.00 69.50 72 GLN A N 1
ATOM 536 C CA . GLN A 1 72 ? -19.004 -0.238 4.618 1.00 69.50 72 GLN A CA 1
ATOM 537 C C . GLN A 1 72 ? -19.863 -1.357 4.017 1.00 69.50 72 GLN A C 1
ATOM 539 O O . GLN A 1 72 ? -21.070 -1.187 3.894 1.00 69.50 72 GLN A O 1
ATOM 544 N N . LYS A 1 73 ? -19.273 -2.531 3.747 1.00 65.19 73 LYS A N 1
ATOM 545 C CA . LYS A 1 73 ? -20.025 -3.695 3.246 1.00 65.19 73 LYS A CA 1
ATOM 546 C C . LYS A 1 73 ? -21.148 -4.141 4.183 1.00 65.19 73 LYS A C 1
ATOM 548 O O . LYS A 1 73 ? -22.197 -4.548 3.718 1.00 65.19 73 LYS A O 1
ATOM 553 N N . ARG A 1 74 ? -20.947 -4.032 5.498 1.00 60.44 74 ARG A N 1
ATOM 554 C CA . ARG A 1 74 ? -21.923 -4.460 6.511 1.00 60.44 74 ARG A CA 1
ATOM 555 C C . ARG A 1 74 ? -23.153 -3.543 6.616 1.00 60.44 74 ARG A C 1
ATOM 557 O O . ARG A 1 74 ? -24.117 -3.921 7.266 1.00 60.44 74 ARG A O 1
ATOM 564 N N . ILE A 1 75 ? -23.104 -2.337 6.052 1.00 59.62 75 ILE A N 1
ATOM 565 C CA . ILE A 1 75 ? -24.236 -1.393 6.049 1.00 59.62 75 ILE A CA 1
ATOM 566 C C . ILE A 1 75 ? -25.129 -1.617 4.812 1.00 59.62 75 ILE A C 1
ATOM 568 O O . ILE A 1 75 ? -26.271 -1.168 4.794 1.00 59.62 75 ILE A O 1
ATOM 572 N N . GLU A 1 76 ? -24.614 -2.304 3.789 1.00 54.22 76 GLU A N 1
ATOM 573 C CA . GLU A 1 76 ? -25.299 -2.547 2.513 1.00 54.22 76 GLU A CA 1
ATOM 574 C C . GLU A 1 76 ? -26.005 -3.922 2.443 1.00 54.22 76 GLU A C 1
ATOM 576 O O . GLU A 1 76 ? -26.717 -4.169 1.470 1.00 54.22 76 GLU A O 1
ATOM 581 N N . ASP A 1 77 ? -25.856 -4.768 3.475 1.00 45.94 77 ASP A N 1
ATOM 582 C CA . ASP A 1 77 ? -26.551 -6.059 3.671 1.00 45.94 77 ASP A CA 1
ATOM 583 C C . ASP A 1 77 ? -27.710 -5.932 4.683 1.00 45.94 77 ASP A C 1
ATOM 585 O O . ASP A 1 77 ? -28.789 -6.522 4.434 1.00 45.94 77 ASP A O 1
#

Foldseek 3Di:
DDPVLVVCQCPDLQNVLLVCQLVVVQVSNVVSVVVVNPQQDAGPVRDGSLNNHPDPSNVVVSVVVVVVVVVVVVVVD

Organism: Enterobius vermicularis (NCBI:txid51028)

Radius of gyration: 12.98 Å; chains: 1; bounding box: 36×27×33 Å

InterPro domains:
  IPR036770 Ankyrin repeat-containing domain superfamily [G3DSA:1.25.40.20] (5-76)
  IPR036770 Ankyrin repeat-containing domain superfamily [SSF48403] (14-69)

Sequence (77 aa):
MDSARILKAVLSQETAVNCAAEFGHAETVKISGENGVDLNARDVWQGTALDVAQREDVRSFLSIIVAKKANQKRIED

Secondary structure (DSSP, 8-state):
--HHHHHHHHTSHHHHHHHHHHTT-HHHHHHHHHTT--TT---TTS--HHHH--SHHHHHHHHHHHHHHHHHHTT--

pLDDT: mean 80.03, std 12.19, range [45.94, 91.75]